Protein AF-X1RGK0-F1 (afdb_monomer_lite)

Structure (mmCIF, N/CA/C/O backbone):
data_AF-X1RGK0-F1
#
_entry.id   AF-X1RGK0-F1
#
loop_
_atom_site.group_PDB
_atom_site.id
_atom_site.type_symbol
_atom_site.label_atom_id
_atom_site.label_alt_id
_atom_site.label_comp_id
_atom_site.label_asym_id
_atom_site.label_entity_id
_atom_site.label_seq_id
_atom_site.pdbx_PDB_ins_code
_atom_site.Cartn_x
_atom_site.Cartn_y
_atom_site.Cartn_z
_atom_site.occupancy
_atom_site.B_iso_or_equiv
_atom_site.auth_seq_id
_atom_site.auth_comp_id
_atom_site.auth_asym_id
_atom_site.auth_atom_id
_atom_site.pdbx_PDB_model_num
ATOM 1 N N . SER A 1 1 ? -2.018 5.402 11.780 1.00 92.69 1 SER A N 1
ATOM 2 C CA . SER A 1 1 ? -0.982 4.586 11.121 1.00 92.69 1 SER A CA 1
ATOM 3 C C . SER A 1 1 ? -1.193 4.626 9.617 1.00 92.69 1 SER A C 1
ATOM 5 O O . SER A 1 1 ? -2.319 4.811 9.170 1.00 92.69 1 SER A O 1
ATOM 7 N N . ILE A 1 2 ? -0.116 4.497 8.847 1.00 98.19 2 ILE A N 1
ATOM 8 C CA . ILE A 1 2 ? -0.075 4.505 7.381 1.00 98.19 2 ILE A CA 1
ATOM 9 C C . ILE A 1 2 ? 0.490 3.161 6.922 1.00 98.19 2 ILE A C 1
ATOM 11 O O . ILE A 1 2 ? 1.449 2.656 7.509 1.00 98.19 2 ILE A O 1
ATOM 15 N N . TYR A 1 3 ? -0.076 2.604 5.854 1.00 98.31 3 TYR A N 1
ATOM 16 C CA . TYR A 1 3 ? 0.415 1.379 5.231 1.00 98.31 3 TYR A CA 1
ATOM 17 C C . TYR A 1 3 ? 0.806 1.669 3.784 1.00 98.31 3 TYR A C 1
ATOM 19 O O . TYR A 1 3 ? -0.018 2.131 2.999 1.00 98.31 3 TYR A O 1
ATOM 27 N N . GLY A 1 4 ? 2.071 1.428 3.443 1.00 97.56 4 GLY A N 1
ATOM 28 C CA . GLY A 1 4 ? 2.575 1.496 2.073 1.00 97.56 4 GLY A CA 1
ATOM 29 C C . GLY A 1 4 ? 2.633 0.100 1.465 1.00 97.56 4 GLY A C 1
ATOM 30 O O . GLY A 1 4 ? 3.197 -0.803 2.080 1.00 97.56 4 GLY A O 1
ATOM 31 N N . ILE A 1 5 ? 2.056 -0.075 0.277 1.00 96.12 5 ILE A N 1
ATOM 32 C CA . ILE A 1 5 ? 1.982 -1.365 -0.420 1.00 96.12 5 ILE A CA 1
ATOM 33 C C . ILE A 1 5 ? 2.868 -1.306 -1.663 1.00 96.12 5 ILE A C 1
ATOM 35 O O . ILE A 1 5 ? 2.703 -0.413 -2.491 1.00 96.12 5 ILE A O 1
ATOM 39 N N . GLU A 1 6 ? 3.810 -2.239 -1.786 1.00 92.69 6 GLU A N 1
ATOM 40 C CA . GLU A 1 6 ? 4.724 -2.323 -2.930 1.00 92.69 6 GLU A CA 1
ATOM 41 C C . GLU A 1 6 ? 5.065 -3.783 -3.231 1.00 92.69 6 GLU A C 1
ATOM 43 O O . GLU A 1 6 ? 5.669 -4.471 -2.417 1.00 92.69 6 GLU A O 1
ATOM 48 N N . ILE A 1 7 ? 4.721 -4.266 -4.417 1.00 90.81 7 ILE A N 1
ATOM 49 C CA . ILE A 1 7 ? 4.932 -5.667 -4.796 1.00 90.81 7 ILE A CA 1
ATOM 50 C C . ILE A 1 7 ? 6.411 -5.986 -5.079 1.00 90.81 7 ILE A C 1
ATOM 52 O O . ILE A 1 7 ? 6.863 -7.115 -4.866 1.00 90.81 7 ILE A O 1
ATOM 56 N N . GLN A 1 8 ? 7.197 -5.003 -5.537 1.00 87.19 8 GLN A N 1
ATOM 57 C CA . GLN A 1 8 ? 8.607 -5.194 -5.865 1.00 87.19 8 GLN A CA 1
ATOM 58 C C . GLN A 1 8 ? 9.448 -5.176 -4.596 1.00 87.19 8 GLN A C 1
ATOM 60 O O . GLN A 1 8 ? 9.665 -4.126 -3.990 1.00 87.19 8 GLN A O 1
ATOM 65 N N . LYS A 1 9 ? 9.995 -6.341 -4.246 1.00 91.69 9 LYS A N 1
ATOM 66 C CA . LYS A 1 9 ? 10.837 -6.537 -3.061 1.00 91.69 9 LYS A CA 1
ATOM 67 C C . LYS A 1 9 ? 11.883 -5.432 -2.868 1.00 91.69 9 LYS A C 1
ATOM 69 O O . LYS A 1 9 ? 11.947 -4.840 -1.796 1.00 91.69 9 LYS A O 1
ATOM 74 N N . ASP A 1 10 ? 12.663 -5.118 -3.901 1.00 92.06 10 ASP A N 1
ATOM 75 C CA . ASP A 1 10 ? 13.758 -4.145 -3.792 1.00 92.06 10 ASP A CA 1
ATOM 76 C C . ASP A 1 10 ? 13.266 -2.715 -3.506 1.00 92.06 10 ASP A C 1
ATOM 78 O O . ASP A 1 10 ? 13.924 -1.959 -2.786 1.00 92.06 10 ASP A O 1
ATOM 82 N N . LEU A 1 11 ? 12.096 -2.339 -4.037 1.00 92.31 11 LEU A N 1
ATOM 83 C CA . LEU A 1 11 ? 11.478 -1.037 -3.774 1.00 92.31 11 LEU A CA 1
ATOM 84 C C . LEU A 1 11 ? 10.822 -1.000 -2.391 1.00 92.31 11 LEU A C 1
ATOM 86 O O . LEU A 1 11 ? 10.985 -0.013 -1.674 1.00 92.31 11 LEU A O 1
ATOM 90 N N . ALA A 1 12 ? 10.165 -2.086 -1.976 1.00 96.12 12 ALA A N 1
ATOM 91 C CA . ALA A 1 12 ? 9.617 -2.219 -0.629 1.00 96.12 12 ALA A CA 1
ATOM 92 C C . ALA A 1 12 ? 10.730 -2.122 0.430 1.00 96.12 12 ALA A C 1
ATOM 94 O O . ALA A 1 12 ? 10.608 -1.371 1.398 1.00 96.12 12 ALA A O 1
ATOM 95 N N . ASP A 1 13 ? 11.857 -2.804 0.215 1.00 97.88 13 ASP A N 1
ATOM 96 C CA . ASP A 1 13 ? 13.029 -2.749 1.095 1.00 97.88 13 ASP A CA 1
ATOM 97 C C . ASP A 1 13 ? 13.667 -1.349 1.111 1.00 97.88 13 ASP A C 1
ATOM 99 O O . ASP A 1 13 ? 14.132 -0.874 2.150 1.00 97.88 13 ASP A O 1
ATOM 103 N N . MET A 1 14 ? 13.670 -0.638 -0.021 1.00 97.88 14 MET A N 1
ATOM 104 C CA . MET A 1 14 ? 14.098 0.763 -0.070 1.00 97.88 14 MET A CA 1
ATOM 105 C C . MET A 1 14 ? 13.172 1.680 0.738 1.00 97.88 14 MET A C 1
ATOM 107 O O . MET A 1 14 ? 13.662 2.514 1.502 1.00 97.88 14 MET A O 1
ATOM 111 N N . ALA A 1 15 ? 11.856 1.505 0.615 1.00 97.94 15 ALA A N 1
ATOM 112 C CA . ALA A 1 15 ? 10.871 2.278 1.361 1.00 97.94 15 ALA A CA 1
ATOM 113 C C . ALA A 1 15 ? 10.967 2.019 2.874 1.00 97.94 15 ALA A C 1
ATOM 115 O O . ALA A 1 15 ? 10.971 2.977 3.645 1.00 97.94 15 ALA A O 1
ATOM 116 N N . ARG A 1 16 ? 11.144 0.760 3.308 1.00 98.56 16 ARG A N 1
ATOM 117 C CA . ARG A 1 16 ? 11.363 0.408 4.728 1.00 98.56 16 ARG A CA 1
ATOM 118 C C . ARG A 1 16 ? 12.553 1.149 5.323 1.00 98.56 16 ARG A C 1
ATOM 120 O O . ARG A 1 16 ? 12.413 1.818 6.342 1.00 98.56 16 ARG A O 1
ATOM 127 N N . ARG A 1 17 ? 13.700 1.119 4.638 1.00 98.31 17 ARG A N 1
ATOM 128 C CA . ARG A 1 17 ? 14.897 1.854 5.078 1.00 98.31 17 ARG A CA 1
ATOM 129 C C . ARG A 1 17 ? 14.651 3.358 5.145 1.00 98.31 17 ARG A C 1
ATOM 131 O O . ARG A 1 17 ? 15.137 4.012 6.058 1.00 98.31 17 ARG A O 1
ATOM 138 N N . SER A 1 18 ? 13.898 3.921 4.198 1.00 98.56 18 SER A N 1
ATOM 139 C CA . SER A 1 18 ? 13.535 5.342 4.232 1.00 98.56 18 SER A CA 1
ATOM 140 C C . SER A 1 18 ? 12.696 5.686 5.468 1.00 98.56 18 SER A C 1
ATOM 142 O O . SER A 1 18 ? 12.988 6.672 6.144 1.00 98.56 18 SER A O 1
ATOM 144 N N . VAL A 1 19 ? 11.713 4.850 5.814 1.00 98.62 19 VAL A N 1
ATOM 145 C CA . VAL A 1 19 ? 10.899 5.002 7.031 1.00 98.62 19 VAL A CA 1
ATOM 146 C C . VAL A 1 19 ? 11.769 4.957 8.292 1.00 98.62 19 VAL A C 1
ATOM 148 O O . VAL A 1 19 ? 11.659 5.845 9.137 1.00 98.62 19 VAL A O 1
ATOM 151 N N . GLU A 1 20 ? 12.668 3.975 8.399 1.00 98.31 20 GLU A N 1
ATOM 152 C CA . GLU A 1 20 ? 13.584 3.824 9.540 1.00 98.31 20 GLU A CA 1
ATOM 153 C C . GLU A 1 20 ? 14.541 5.016 9.685 1.00 98.31 20 GLU A C 1
ATOM 155 O O . GLU A 1 20 ? 14.695 5.562 10.778 1.00 98.31 20 GLU A O 1
ATOM 160 N N . LEU A 1 21 ? 15.144 5.474 8.582 1.00 98.50 21 LEU A N 1
ATOM 161 C CA . LEU A 1 21 ? 16.054 6.627 8.577 1.00 98.50 21 LEU A CA 1
ATOM 162 C C . LEU A 1 21 ? 15.370 7.910 9.061 1.00 98.50 21 LEU A C 1
ATOM 164 O O . LEU A 1 21 ? 16.007 8.745 9.704 1.00 98.50 21 LEU A O 1
ATOM 168 N N . ASN A 1 22 ? 14.073 8.051 8.784 1.00 98.38 22 ASN A N 1
ATOM 169 C CA . ASN A 1 22 ? 13.267 9.186 9.226 1.00 98.38 22 ASN A CA 1
ATOM 170 C C . ASN A 1 22 ? 12.608 8.971 10.597 1.00 98.38 22 ASN A C 1
ATOM 172 O O . ASN A 1 22 ? 11.905 9.859 11.072 1.00 98.38 22 ASN A O 1
ATOM 176 N N . LYS A 1 23 ? 12.860 7.834 11.259 1.00 98.38 23 LYS A N 1
ATOM 177 C CA . LYS A 1 23 ? 12.296 7.472 12.569 1.00 98.38 23 LYS A CA 1
ATOM 178 C C . LYS A 1 23 ? 10.761 7.387 12.577 1.00 98.38 23 LYS A C 1
ATOM 180 O O . LYS A 1 23 ? 10.132 7.694 13.587 1.00 98.38 23 LYS A O 1
ATOM 185 N N . LEU A 1 24 ? 10.163 6.972 11.459 1.00 98.50 24 LEU A N 1
ATOM 186 C CA . LEU A 1 24 ? 8.707 6.900 11.265 1.00 98.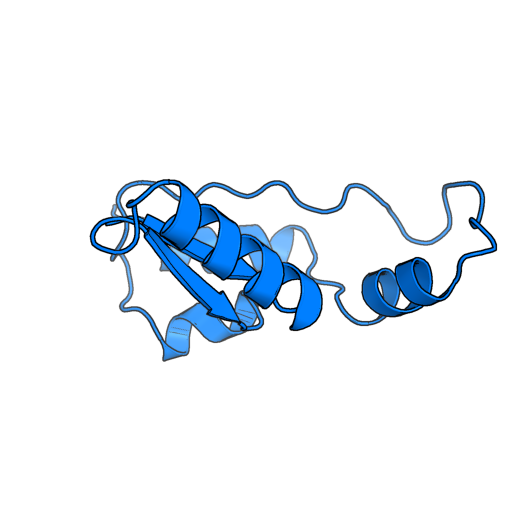50 24 LEU A CA 1
ATOM 187 C C . LEU A 1 24 ? 8.141 5.475 11.393 1.00 98.50 24 LEU A C 1
ATOM 189 O O . LEU A 1 24 ? 6.976 5.244 11.079 1.00 98.50 24 LEU A O 1
ATOM 193 N N . GLN A 1 25 ? 8.933 4.505 11.855 1.00 97.94 25 GLN A N 1
ATOM 194 C CA . GLN A 1 25 ? 8.545 3.087 11.916 1.00 97.94 25 GLN A CA 1
ATOM 195 C C . GLN A 1 25 ? 7.349 2.788 12.834 1.00 97.94 25 GLN A C 1
ATOM 197 O O . GLN A 1 25 ? 6.712 1.749 12.686 1.00 97.94 25 GLN A O 1
ATOM 202 N N . ASN A 1 26 ? 7.029 3.687 13.770 1.00 97.69 26 ASN A N 1
ATOM 203 C CA . ASN A 1 26 ? 5.855 3.547 14.637 1.00 97.69 26 ASN A CA 1
ATOM 204 C C . ASN A 1 26 ? 4.556 3.978 13.935 1.00 97.69 26 ASN A C 1
ATOM 206 O O . ASN A 1 26 ? 3.471 3.572 14.346 1.00 97.69 26 ASN A O 1
ATOM 210 N N . ASP A 1 27 ? 4.668 4.783 12.876 1.00 97.94 27 ASP A N 1
ATOM 211 C CA . ASP A 1 27 ? 3.534 5.382 12.177 1.00 97.94 27 ASP A CA 1
ATOM 212 C C . ASP A 1 27 ? 3.323 4.790 10.785 1.00 97.94 27 ASP A C 1
ATOM 214 O O . ASP A 1 27 ? 2.181 4.738 10.325 1.00 97.94 27 ASP A O 1
ATOM 218 N N . ILE A 1 28 ? 4.391 4.332 10.121 1.00 98.44 28 ILE A N 1
ATOM 219 C CA . ILE A 1 28 ? 4.375 3.855 8.735 1.00 98.44 28 ILE A CA 1
ATOM 220 C C . ILE A 1 28 ? 4.860 2.407 8.666 1.00 98.44 28 ILE A C 1
ATOM 222 O O . ILE A 1 28 ? 5.976 2.087 9.065 1.00 98.44 28 ILE A O 1
ATOM 226 N N . THR A 1 29 ? 4.038 1.531 8.092 1.00 98.50 29 THR A N 1
ATOM 227 C CA . THR A 1 29 ? 4.378 0.129 7.817 1.00 98.50 29 THR A CA 1
ATOM 228 C C . THR A 1 29 ? 4.424 -0.116 6.312 1.00 98.50 29 THR A C 1
ATOM 230 O O . THR A 1 29 ? 3.470 0.202 5.609 1.00 98.50 29 THR A O 1
ATOM 233 N N . ILE A 1 30 ? 5.509 -0.708 5.805 1.00 98.38 30 ILE A N 1
ATOM 234 C CA . ILE A 1 30 ? 5.624 -1.091 4.389 1.00 98.38 30 ILE A CA 1
ATOM 235 C C . ILE A 1 30 ? 5.405 -2.598 4.229 1.00 98.38 30 ILE A C 1
ATOM 237 O O . ILE A 1 30 ? 6.175 -3.414 4.754 1.00 98.38 30 ILE A O 1
ATOM 241 N N . ILE A 1 31 ? 4.388 -2.965 3.456 1.00 97.75 31 ILE A N 1
ATOM 242 C CA . ILE A 1 31 ? 4.012 -4.345 3.151 1.00 97.75 31 ILE A CA 1
ATOM 243 C C . ILE A 1 31 ? 4.430 -4.653 1.716 1.00 97.75 31 ILE A C 1
ATOM 245 O O . ILE A 1 31 ? 4.076 -3.928 0.787 1.00 97.75 31 ILE A O 1
ATOM 249 N N . GLN A 1 32 ? 5.192 -5.736 1.553 1.00 96.19 32 GLN A N 1
ATOM 250 C CA . GLN A 1 32 ? 5.523 -6.235 0.228 1.00 96.19 32 GLN A CA 1
ATOM 251 C C . GLN A 1 32 ? 4.424 -7.193 -0.219 1.00 96.19 32 GLN A C 1
ATOM 253 O O . GLN A 1 32 ? 4.425 -8.338 0.222 1.00 96.19 32 GLN A O 1
ATOM 258 N N . GLU A 1 33 ? 3.492 -6.725 -1.042 1.00 94.69 33 GLU A N 1
ATOM 259 C CA . GLU A 1 33 ? 2.356 -7.530 -1.493 1.00 94.69 33 GLU A CA 1
ATOM 260 C C . GLU A 1 33 ? 1.744 -6.962 -2.779 1.00 94.69 33 GLU A C 1
ATOM 262 O O . GLU A 1 33 ? 1.913 -5.782 -3.097 1.00 94.69 33 GLU A O 1
ATOM 267 N N . ASP A 1 34 ? 1.015 -7.801 -3.511 1.00 92.31 34 ASP A N 1
ATOM 268 C CA . ASP A 1 34 ? 0.107 -7.357 -4.559 1.00 92.31 34 ASP A CA 1
ATOM 269 C C . ASP A 1 34 ? -1.117 -6.670 -3.938 1.00 92.31 34 ASP A C 1
ATOM 271 O O . ASP A 1 34 ? -1.826 -7.247 -3.109 1.00 92.31 34 ASP A O 1
ATOM 275 N N . PHE A 1 35 ? -1.417 -5.439 -4.353 1.00 92.56 35 PHE A N 1
ATOM 276 C CA . PHE A 1 35 ? -2.536 -4.690 -3.780 1.00 92.56 35 PHE A CA 1
ATOM 277 C C . PHE A 1 35 ? -3.896 -5.402 -3.969 1.00 92.56 35 PHE A C 1
ATOM 279 O O . PHE A 1 35 ? -4.823 -5.199 -3.186 1.00 92.56 35 PHE A O 1
ATOM 286 N N . ARG A 1 36 ? -4.020 -6.301 -4.951 1.00 91.75 36 ARG A N 1
ATOM 287 C CA . ARG A 1 36 ? -5.229 -7.114 -5.181 1.00 91.75 36 ARG A CA 1
ATOM 288 C C . ARG A 1 36 ? -5.494 -8.127 -4.064 1.00 91.75 36 ARG A C 1
ATOM 290 O O . ARG A 1 36 ? -6.628 -8.574 -3.878 1.00 91.75 36 ARG A O 1
ATOM 297 N N . ASN A 1 37 ? -4.471 -8.446 -3.274 1.00 95.31 37 ASN A N 1
ATOM 298 C CA . ASN A 1 37 ? -4.552 -9.368 -2.145 1.00 95.31 37 ASN A CA 1
ATOM 299 C C . ASN A 1 37 ? -4.887 -8.676 -0.815 1.00 95.31 37 ASN A C 1
ATOM 301 O O . ASN A 1 37 ? -5.050 -9.359 0.197 1.00 95.31 37 ASN A O 1
ATOM 305 N N . LEU A 1 38 ? -5.048 -7.346 -0.783 1.00 95.75 38 LEU A N 1
ATOM 306 C CA . LEU A 1 38 ? -5.244 -6.598 0.468 1.00 95.75 38 LEU A CA 1
ATOM 307 C C . LEU A 1 38 ? -6.516 -6.973 1.228 1.00 95.75 38 LEU A C 1
ATOM 309 O O . LEU A 1 38 ? -6.535 -6.871 2.452 1.00 95.75 38 LEU A O 1
ATOM 313 N N . LYS A 1 39 ? -7.539 -7.496 0.547 1.00 95.38 39 LYS A N 1
ATOM 314 C CA . LYS A 1 39 ? -8.742 -8.052 1.190 1.00 95.38 39 LYS A CA 1
ATOM 315 C C . LYS A 1 39 ? -8.467 -9.237 2.126 1.00 95.38 39 LYS A C 1
ATOM 317 O O . LYS A 1 39 ? -9.283 -9.524 2.994 1.00 95.38 39 LYS A O 1
ATOM 322 N N . ASN A 1 40 ? -7.325 -9.909 1.963 1.00 96.44 40 ASN A N 1
ATOM 323 C CA . ASN A 1 40 ? -6.891 -11.015 2.822 1.00 96.44 40 ASN A CA 1
ATOM 324 C C . ASN A 1 40 ? -6.065 -10.535 4.028 1.00 96.44 40 ASN A C 1
ATOM 326 O O . ASN A 1 40 ? -5.795 -11.316 4.936 1.00 96.44 40 ASN A O 1
ATOM 330 N N . ILE A 1 41 ? -5.636 -9.270 4.023 1.00 96.81 41 ILE A N 1
ATOM 331 C CA . ILE A 1 41 ? -4.761 -8.672 5.043 1.00 96.81 41 ILE A CA 1
ATOM 332 C C . ILE A 1 41 ? -5.553 -7.702 5.918 1.00 96.81 41 ILE A C 1
ATOM 334 O O . ILE A 1 41 ? -5.397 -7.681 7.139 1.00 96.81 41 ILE A O 1
ATOM 338 N N . PHE A 1 42 ? -6.413 -6.905 5.292 1.00 97.56 42 PHE A N 1
ATOM 339 C CA . PHE A 1 42 ? -7.196 -5.867 5.937 1.00 97.56 42 PHE A CA 1
ATOM 340 C C . PHE A 1 42 ? -8.684 -6.196 5.926 1.00 97.56 42 PHE A C 1
ATOM 342 O O . PHE A 1 42 ? -9.209 -6.876 5.039 1.00 97.56 42 PHE A O 1
ATOM 349 N N . LYS A 1 43 ? -9.377 -5.685 6.940 1.00 97.00 43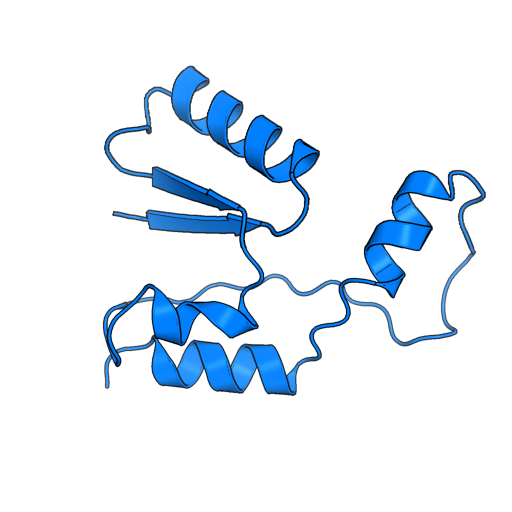 LYS A N 1
ATOM 350 C CA . LYS A 1 43 ? -10.830 -5.783 7.041 1.00 97.00 43 LYS A CA 1
ATOM 351 C C . LYS A 1 43 ? -11.481 -4.811 6.057 1.00 97.00 43 LYS A C 1
ATOM 353 O O . LYS A 1 43 ? -10.904 -3.779 5.722 1.00 97.00 43 LYS A O 1
ATOM 358 N N . ASN A 1 44 ? -12.700 -5.144 5.645 1.00 97.44 44 ASN A N 1
ATOM 359 C CA . ASN A 1 44 ? -13.560 -4.237 4.892 1.00 97.44 44 ASN A CA 1
ATOM 360 C C . ASN A 1 44 ? -13.721 -2.907 5.650 1.00 97.44 44 ASN A C 1
ATOM 362 O O . ASN A 1 44 ? -13.875 -2.933 6.875 1.00 97.44 44 ASN A O 1
ATOM 366 N N . GLN A 1 45 ? -13.715 -1.781 4.932 1.00 97.31 45 GLN A N 1
ATOM 367 C CA . GLN A 1 45 ? -13.949 -0.438 5.480 1.00 97.31 45 GLN A CA 1
ATOM 368 C C . GLN A 1 45 ? -13.020 -0.088 6.658 1.00 97.31 45 GLN A C 1
ATOM 370 O O . GLN A 1 45 ? -13.440 0.430 7.693 1.00 97.31 45 GLN A O 1
ATOM 375 N N . GLN A 1 46 ? -11.735 -0.426 6.548 1.00 97.44 46 GLN A N 1
ATOM 376 C CA . GLN A 1 46 ? -10.765 -0.214 7.624 1.00 97.44 46 GLN A CA 1
ATOM 377 C C . GLN A 1 46 ? -10.111 1.177 7.587 1.00 97.44 46 GLN A C 1
ATOM 379 O O . GLN A 1 46 ? -9.676 1.669 8.632 1.00 97.44 46 GLN A O 1
ATOM 384 N N . PHE A 1 47 ? -10.038 1.822 6.421 1.00 98.19 47 PHE A N 1
ATOM 385 C CA . PHE A 1 47 ? -9.217 3.012 6.198 1.00 98.19 47 PHE A CA 1
ATOM 386 C C . PHE A 1 47 ? -10.043 4.266 5.932 1.00 98.19 47 PHE A C 1
ATOM 388 O O . PHE A 1 47 ? -11.042 4.237 5.224 1.00 98.19 47 PHE A O 1
ATOM 395 N N . ASP A 1 48 ? -9.588 5.391 6.480 1.00 98.12 48 ASP A N 1
ATOM 396 C CA . ASP A 1 48 ? -10.202 6.704 6.252 1.00 98.12 48 ASP A CA 1
ATOM 397 C C . ASP A 1 48 ? -9.772 7.321 4.910 1.00 98.12 48 ASP A C 1
ATOM 399 O O . ASP A 1 48 ? -10.490 8.129 4.331 1.00 98.12 48 ASP A O 1
ATOM 403 N N . ILE A 1 49 ? -8.579 6.963 4.422 1.00 97.50 49 ILE A N 1
ATOM 404 C CA . ILE A 1 49 ? -7.983 7.507 3.197 1.00 97.50 49 ILE A CA 1
ATOM 405 C C . ILE A 1 49 ? -7.262 6.381 2.455 1.00 97.50 49 ILE A C 1
ATOM 407 O O . ILE A 1 49 ? -6.479 5.639 3.049 1.00 97.50 49 ILE A O 1
ATOM 411 N N . VAL A 1 50 ? -7.471 6.315 1.140 1.00 96.56 50 VAL A N 1
ATOM 412 C CA . VAL A 1 50 ? -6.702 5.486 0.207 1.00 96.56 50 VAL A CA 1
ATOM 413 C C . VAL A 1 50 ? -6.093 6.403 -0.848 1.00 96.56 50 VAL A C 1
ATOM 415 O O . VAL A 1 50 ? -6.786 7.226 -1.443 1.00 96.56 50 VAL A O 1
ATOM 418 N N . VAL A 1 51 ? -4.782 6.280 -1.066 1.00 95.25 51 VAL A N 1
ATOM 419 C CA . VAL A 1 51 ? -4.040 7.044 -2.077 1.00 95.25 51 VAL A CA 1
ATOM 420 C C . VAL A 1 51 ? -3.327 6.060 -2.990 1.00 95.25 51 VAL A C 1
ATOM 422 O O . VAL A 1 51 ? -2.621 5.174 -2.516 1.00 95.25 51 VAL A O 1
ATOM 425 N N . SER A 1 52 ? -3.481 6.239 -4.300 1.00 90.88 52 SER A N 1
ATOM 426 C CA . SER A 1 52 ? -2.764 5.465 -5.309 1.00 90.88 52 SER A CA 1
ATOM 427 C C . SER A 1 52 ? -2.202 6.395 -6.379 1.00 90.88 52 SER A C 1
ATOM 429 O O . SER A 1 52 ? -2.856 7.351 -6.792 1.00 90.88 52 SER A O 1
ATOM 431 N N . ASN A 1 53 ? -0.980 6.110 -6.825 1.00 85.31 53 ASN A N 1
ATOM 432 C CA . ASN A 1 53 ? -0.365 6.741 -7.988 1.00 85.31 53 ASN A CA 1
ATOM 433 C C . ASN A 1 53 ? -0.054 5.643 -9.018 1.00 85.31 53 ASN A C 1
ATOM 435 O O . ASN A 1 53 ? 1.082 5.157 -9.059 1.00 85.31 53 ASN A O 1
ATOM 439 N N . PRO A 1 54 ? -1.061 5.183 -9.784 1.00 72.06 54 PRO A N 1
ATOM 440 C CA . PRO A 1 54 ? -0.889 4.064 -10.696 1.00 72.06 54 PRO A CA 1
ATOM 441 C C . PRO A 1 54 ? 0.179 4.354 -11.756 1.00 72.06 54 PRO A C 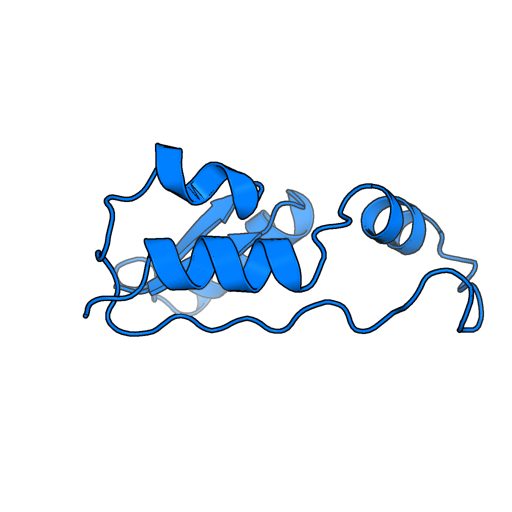1
ATOM 443 O O . PRO A 1 54 ? 0.352 5.501 -12.180 1.00 72.06 54 PRO A O 1
ATOM 446 N N . PRO A 1 55 ? 0.890 3.326 -12.246 1.00 62.69 55 PRO A N 1
ATOM 447 C CA . PRO A 1 55 ? 1.778 3.496 -13.382 1.00 62.69 55 PRO A CA 1
ATOM 448 C C . PRO A 1 55 ? 0.957 3.858 -14.629 1.00 62.69 55 PRO A C 1
ATOM 450 O O . PRO A 1 55 ? 0.292 3.018 -15.225 1.00 62.69 55 PRO A O 1
ATOM 453 N N . TYR A 1 56 ? 1.040 5.116 -15.058 1.00 54.34 56 TYR A N 1
ATOM 454 C CA . TYR A 1 56 ? 0.401 5.611 -16.279 1.00 54.34 56 TYR A CA 1
ATOM 455 C C . TYR A 1 56 ? 1.081 5.066 -17.538 1.00 54.34 56 TYR A C 1
ATOM 457 O O . TYR A 1 56 ? 1.871 5.791 -18.129 1.00 54.34 56 TYR A O 1
ATOM 465 N N . LEU A 1 57 ? 0.828 3.828 -17.974 1.00 49.09 57 LEU A N 1
ATOM 466 C CA . LEU A 1 57 ? 1.184 3.413 -19.339 1.00 49.09 57 LEU A CA 1
ATOM 467 C C . LEU A 1 57 ? 0.250 2.324 -19.879 1.00 49.09 57 LEU A C 1
ATOM 469 O O . LEU A 1 57 ? 0.320 1.163 -19.475 1.00 49.09 57 LEU A O 1
ATOM 473 N N . SER A 1 58 ? -0.547 2.693 -20.882 1.00 44.28 58 SER A N 1
ATOM 474 C CA . SER A 1 58 ? -1.210 1.737 -21.767 1.00 44.28 58 SER A CA 1
ATOM 475 C C . SER A 1 58 ? -0.161 0.865 -22.477 1.00 44.28 58 SER A C 1
ATOM 477 O O . SER A 1 58 ? 0.894 1.375 -22.878 1.00 44.28 58 SER A O 1
ATOM 479 N N . PRO A 1 59 ? -0.423 -0.438 -22.685 1.00 47.75 59 PRO A N 1
ATOM 480 C CA . PRO A 1 59 ? 0.457 -1.287 -23.481 1.00 47.75 59 PRO A CA 1
ATOM 481 C C . PRO A 1 59 ? 0.661 -0.671 -24.876 1.00 47.75 59 PRO A C 1
ATOM 483 O O . PRO A 1 59 ? -0.311 -0.383 -25.568 1.00 47.75 59 PRO A O 1
ATOM 486 N N . GLY A 1 60 ? 1.915 -0.462 -25.292 1.00 51.50 60 GLY A N 1
ATOM 487 C CA . GLY A 1 60 ? 2.247 -0.039 -26.660 1.00 51.50 60 GLY A CA 1
ATOM 488 C C . GLY A 1 60 ? 2.459 1.462 -26.898 1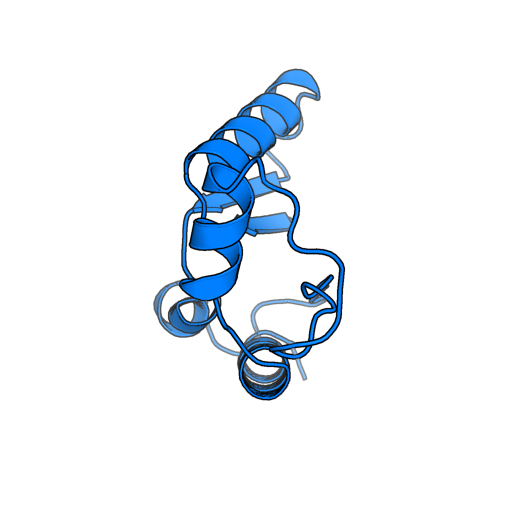.00 51.50 60 GLY A C 1
ATOM 489 O O . GLY A 1 60 ? 2.743 1.836 -28.033 1.00 51.50 60 GLY A O 1
ATOM 490 N N . GLN A 1 61 ? 2.392 2.324 -25.876 1.00 44.19 61 GLN A N 1
ATOM 491 C CA . GLN A 1 61 ? 2.761 3.741 -26.014 1.00 44.19 61 GLN A CA 1
ATOM 492 C C . GLN A 1 61 ? 3.964 4.098 -25.127 1.00 44.19 61 GLN A C 1
ATOM 494 O O . GLN A 1 61 ? 3.894 4.013 -23.907 1.00 44.19 61 GLN A O 1
ATOM 499 N N . GLY A 1 62 ? 5.079 4.501 -25.750 1.00 48.31 62 GLY A N 1
ATOM 500 C CA . GLY A 1 62 ? 6.285 5.003 -25.075 1.00 48.31 62 GLY A CA 1
ATOM 501 C C . GLY A 1 62 ? 7.587 4.359 -25.566 1.0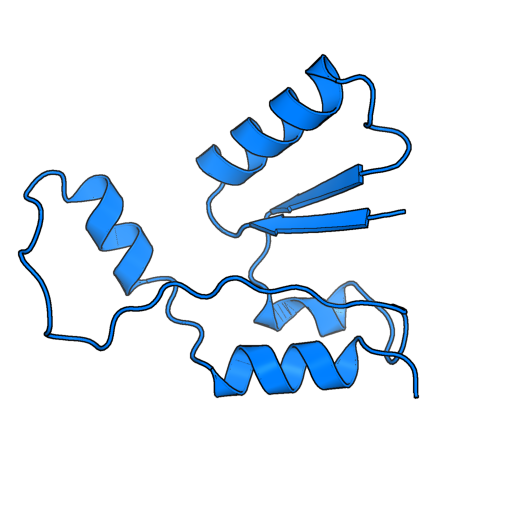0 48.31 62 GLY A C 1
ATOM 502 O O . GLY A 1 62 ? 7.618 3.185 -25.929 1.00 48.31 62 GLY A O 1
ATOM 503 N N . LYS A 1 63 ? 8.688 5.130 -25.584 1.00 43.69 63 LYS A N 1
ATOM 504 C CA . LYS A 1 63 ? 10.031 4.612 -25.907 1.00 43.69 63 LYS A CA 1
ATOM 505 C C . LYS A 1 63 ? 10.398 3.499 -24.920 1.00 43.69 63 LYS A C 1
ATOM 507 O O . LYS A 1 63 ? 10.515 3.753 -23.722 1.00 43.69 63 LYS A O 1
ATOM 512 N N . ILE A 1 64 ? 10.619 2.292 -25.436 1.00 49.66 64 ILE A N 1
ATOM 513 C CA . ILE A 1 64 ? 11.136 1.159 -24.666 1.00 49.66 64 ILE A CA 1
ATOM 514 C C . ILE A 1 64 ? 12.553 1.529 -24.218 1.00 49.66 64 ILE A C 1
ATOM 516 O O . ILE A 1 64 ? 13.468 1.625 -25.032 1.00 49.66 64 ILE A O 1
ATOM 520 N N . ASN A 1 65 ? 12.724 1.809 -22.926 1.00 45.56 65 ASN A N 1
ATOM 521 C CA . ASN A 1 65 ? 14.039 2.062 -22.353 1.00 45.56 65 ASN A CA 1
ATOM 522 C C . ASN A 1 65 ? 14.800 0.719 -22.275 1.00 45.56 65 ASN A C 1
ATOM 524 O O . ASN A 1 65 ? 14.302 -0.204 -21.628 1.00 45.56 65 ASN A O 1
ATOM 528 N N . PRO A 1 66 ? 15.984 0.589 -22.902 1.00 44.25 66 PRO A N 1
ATOM 529 C CA . PRO A 1 66 ? 16.741 -0.665 -22.979 1.00 44.25 66 PRO A CA 1
ATOM 530 C C . PRO A 1 66 ? 17.300 -1.171 -21.635 1.00 44.25 66 PRO A C 1
ATOM 532 O O . PRO A 1 66 ? 17.839 -2.271 -21.582 1.00 44.25 66 PRO A O 1
ATOM 535 N N . SER A 1 67 ? 17.138 -0.428 -20.531 1.00 51.09 67 SER A N 1
ATOM 536 C CA . SER A 1 67 ? 17.406 -0.899 -19.154 1.00 51.09 67 SER A CA 1
ATOM 537 C C . SER A 1 67 ? 16.292 -1.826 -18.625 1.00 51.09 67 SER A C 1
ATOM 539 O O . SER A 1 67 ? 15.693 -1.618 -17.566 1.00 51.09 67 SER A O 1
ATOM 541 N N . SER A 1 68 ? 15.998 -2.861 -19.408 1.00 46.81 68 SER A N 1
ATOM 542 C CA . SER A 1 68 ? 14.818 -3.729 -19.371 1.00 46.81 68 SER A CA 1
ATOM 543 C C . SER A 1 68 ? 14.591 -4.532 -18.085 1.00 46.81 68 SER A C 1
ATOM 545 O O . SER A 1 68 ? 13.501 -5.074 -17.923 1.00 46.81 68 SER A O 1
ATOM 547 N N . SER A 1 69 ? 15.498 -4.515 -17.104 1.00 46.47 69 SER A N 1
ATOM 548 C CA . SER A 1 69 ? 15.182 -4.989 -15.744 1.00 46.47 69 SER A CA 1
ATOM 549 C C . SER A 1 69 ? 14.059 -4.166 -15.090 1.00 46.47 69 SER A C 1
ATOM 551 O O . SER A 1 69 ? 13.240 -4.716 -14.365 1.00 46.47 69 SER A O 1
ATOM 553 N N . ARG A 1 70 ? 13.938 -2.865 -15.410 1.00 49.94 70 ARG A N 1
ATOM 554 C CA . ARG A 1 70 ? 12.806 -2.014 -14.978 1.00 49.94 70 ARG A CA 1
ATOM 555 C C . ARG A 1 70 ? 11.551 -2.163 -15.846 1.00 49.94 70 ARG A C 1
ATOM 557 O O . ARG A 1 70 ? 10.483 -1.708 -15.447 1.00 49.94 70 ARG A O 1
ATOM 564 N N . ALA A 1 71 ? 11.673 -2.738 -17.042 1.00 45.44 71 ALA A N 1
ATOM 565 C CA . ALA A 1 71 ? 10.563 -2.887 -17.984 1.00 45.44 71 ALA A CA 1
ATOM 566 C C . ALA A 1 71 ? 9.814 -4.214 -17.789 1.00 45.44 71 ALA A C 1
ATOM 568 O O . ALA A 1 71 ? 8.590 -4.228 -17.880 1.00 45.44 71 ALA A O 1
ATOM 569 N N . ILE A 1 72 ? 10.529 -5.295 -17.455 1.00 44.56 72 ILE A N 1
ATOM 570 C CA . ILE A 1 72 ? 9.938 -6.613 -17.171 1.00 44.56 72 ILE A CA 1
ATOM 571 C C . ILE A 1 72 ? 9.035 -6.542 -15.929 1.00 44.56 72 ILE A C 1
ATOM 573 O O . ILE A 1 72 ? 7.876 -6.945 -15.999 1.00 44.56 72 ILE A O 1
ATOM 577 N N . ALA A 1 73 ? 9.492 -5.883 -14.856 1.00 45.44 73 ALA A N 1
ATOM 578 C CA . ALA A 1 73 ? 8.681 -5.649 -13.656 1.00 45.44 73 ALA A CA 1
ATOM 579 C C . ALA A 1 73 ? 7.368 -4.892 -13.957 1.00 45.44 73 ALA A C 1
ATOM 581 O O . ALA A 1 73 ? 6.314 -5.216 -13.422 1.00 45.44 73 ALA A O 1
ATOM 582 N N . ARG A 1 74 ? 7.390 -3.924 -14.886 1.00 48.69 74 ARG A N 1
ATOM 583 C CA . ARG A 1 74 ? 6.191 -3.163 -15.294 1.00 48.69 74 ARG A CA 1
ATOM 584 C C . ARG A 1 74 ? 5.207 -3.967 -16.147 1.00 48.69 74 ARG A C 1
ATOM 586 O O . ARG A 1 74 ? 4.071 -3.532 -16.308 1.00 48.69 74 ARG A O 1
ATOM 593 N N . HIS A 1 75 ? 5.623 -5.083 -16.745 1.00 45.47 75 HIS A N 1
ATOM 594 C CA . HIS A 1 75 ? 4.738 -5.922 -17.555 1.00 45.47 75 HIS A CA 1
ATOM 595 C C . HIS A 1 75 ? 4.115 -7.082 -16.779 1.00 45.47 75 HIS A C 1
ATOM 597 O O . HIS A 1 75 ? 2.978 -7.429 -17.089 1.00 45.47 75 HIS A O 1
ATOM 603 N N . GLU A 1 76 ? 4.789 -7.620 -15.761 1.00 44.75 76 GLU A N 1
ATOM 604 C CA . GLU A 1 76 ? 4.220 -8.661 -14.890 1.00 44.75 76 GLU A CA 1
ATOM 605 C C . GLU A 1 76 ? 3.303 -8.090 -13.793 1.00 44.75 76 GLU A C 1
ATOM 607 O O . GLU A 1 76 ? 2.362 -8.755 -13.369 1.00 44.75 76 GLU A O 1
ATOM 612 N N . ILE A 1 77 ? 3.495 -6.827 -13.393 1.00 54.81 77 ILE A N 1
ATOM 613 C CA . ILE A 1 77 ? 2.678 -6.136 -12.382 1.00 54.81 77 ILE A CA 1
ATOM 614 C C . ILE A 1 77 ? 1.635 -5.245 -13.074 1.00 54.81 77 ILE A C 1
ATOM 616 O O . ILE A 1 77 ? 1.614 -4.023 -12.927 1.00 54.81 77 ILE A O 1
ATOM 620 N N . LYS A 1 78 ? 0.780 -5.836 -13.907 1.00 59.06 78 LYS A N 1
ATOM 621 C CA . LYS A 1 78 ? -0.407 -5.134 -14.411 1.00 59.06 78 LYS A CA 1
ATOM 622 C C . LYS A 1 78 ? -1.557 -5.370 -13.442 1.00 59.06 78 LYS A C 1
ATOM 624 O O . LYS A 1 78 ? -2.230 -6.393 -13.525 1.00 59.06 78 LYS A O 1
ATOM 629 N N . GLY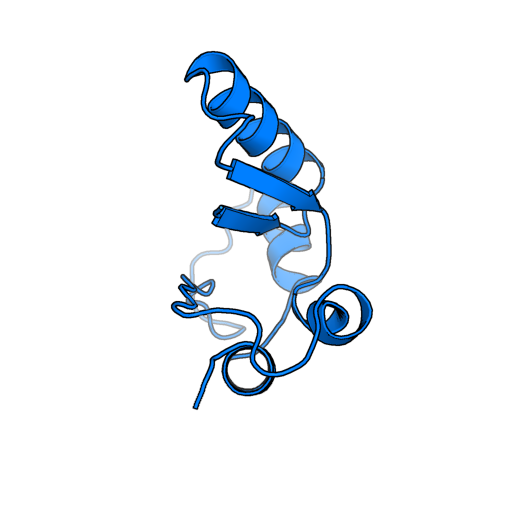 A 1 79 ? -1.725 -4.449 -12.500 1.00 64.94 79 GLY A N 1
ATOM 630 C CA . GLY A 1 79 ? -3.056 -4.106 -12.008 1.00 64.94 79 GLY A CA 1
ATOM 631 C C . GLY A 1 79 ? -3.616 -3.019 -12.919 1.00 64.94 79 GLY A C 1
ATOM 632 O O . GLY A 1 79 ? -2.866 -2.118 -13.313 1.00 64.94 79 GLY A O 1
ATOM 633 N N . ASP A 1 80 ? -4.874 -3.139 -13.319 1.00 76.62 80 ASP A N 1
ATOM 634 C CA . ASP A 1 80 ? -5.555 -2.093 -14.079 1.00 76.62 80 ASP A CA 1
ATOM 635 C C . ASP A 1 80 ? -6.223 -1.072 -13.142 1.00 76.62 80 ASP A C 1
ATOM 637 O O . ASP A 1 80 ? -6.053 -1.093 -11.917 1.00 76.62 80 ASP A O 1
ATOM 641 N N . LEU A 1 81 ? -6.896 -0.083 -13.728 1.00 84.62 81 LEU A N 1
ATOM 642 C CA . LEU A 1 81 ? -7.560 0.960 -12.953 1.00 84.62 81 LEU A CA 1
ATOM 643 C C . LEU A 1 81 ? -8.750 0.379 -12.177 1.00 84.62 81 LEU A C 1
ATOM 645 O O . LEU A 1 81 ? -9.021 0.798 -11.053 1.00 84.62 81 LEU A O 1
ATOM 649 N N . GLU A 1 82 ? -9.429 -0.596 -12.768 1.00 88.69 82 GLU A N 1
ATOM 650 C CA . GLU A 1 82 ? -10.568 -1.310 -12.215 1.00 88.69 82 GLU A CA 1
ATOM 651 C C . GLU A 1 82 ? -10.183 -2.070 -10.940 1.00 88.69 82 GLU A C 1
ATOM 653 O O . GLU A 1 82 ? -10.868 -1.932 -9.924 1.00 88.69 82 GLU A O 1
ATOM 658 N N . ASP A 1 83 ? -9.049 -2.777 -10.946 1.00 90.62 83 ASP A N 1
ATOM 659 C CA . ASP A 1 83 ? -8.477 -3.432 -9.769 1.00 90.62 83 ASP A CA 1
ATOM 660 C C . ASP A 1 83 ? -8.243 -2.421 -8.633 1.00 90.62 83 ASP A C 1
ATOM 662 O O . ASP A 1 83 ? -8.574 -2.679 -7.471 1.00 90.62 83 ASP A O 1
ATOM 666 N N . ILE A 1 84 ? -7.673 -1.251 -8.951 1.00 90.75 84 ILE A N 1
ATOM 667 C CA . ILE A 1 84 ? -7.376 -0.206 -7.958 1.00 90.75 84 ILE A CA 1
ATOM 668 C C . ILE A 1 84 ? -8.662 0.353 -7.363 1.00 90.75 84 ILE A C 1
ATOM 670 O O . ILE A 1 84 ? -8.746 0.511 -6.144 1.00 90.75 84 ILE A O 1
ATOM 674 N N . ILE A 1 85 ? -9.658 0.650 -8.200 1.00 93.19 85 ILE A N 1
ATOM 675 C CA . ILE A 1 85 ? -10.955 1.160 -7.749 1.00 93.19 85 ILE A CA 1
ATOM 676 C C . ILE A 1 85 ? -11.634 0.125 -6.848 1.00 93.19 85 ILE A C 1
ATOM 678 O O . ILE A 1 85 ? -12.052 0.474 -5.747 1.00 93.19 85 ILE A O 1
ATOM 682 N N . ALA A 1 86 ? -11.677 -1.145 -7.260 1.00 94.94 86 ALA A N 1
ATOM 683 C CA . ALA A 1 86 ? -12.323 -2.216 -6.504 1.00 94.94 86 ALA A CA 1
ATOM 684 C C . ALA A 1 86 ? -11.672 -2.448 -5.131 1.00 94.94 86 ALA A C 1
ATOM 686 O O . ALA A 1 86 ? -12.362 -2.601 -4.124 1.00 94.94 86 ALA A O 1
ATOM 687 N N . VAL A 1 87 ? -10.338 -2.451 -5.066 1.00 95.69 87 VAL A N 1
ATOM 688 C CA . VAL A 1 87 ? -9.622 -2.578 -3.789 1.00 95.69 87 VAL A CA 1
ATOM 689 C C . VAL A 1 87 ? -9.812 -1.331 -2.925 1.00 95.69 87 VAL A C 1
ATOM 691 O O . VAL A 1 87 ? -9.980 -1.455 -1.715 1.00 95.69 87 VAL A O 1
ATOM 694 N N . SER A 1 88 ? -9.814 -0.137 -3.523 1.00 95.56 88 SER A N 1
ATOM 695 C CA . SER A 1 88 ? -10.023 1.114 -2.783 1.00 95.56 88 SER A CA 1
ATOM 696 C C . SER A 1 88 ? -11.412 1.167 -2.148 1.00 95.56 88 SER A C 1
ATOM 698 O O . SER A 1 88 ? -11.514 1.512 -0.975 1.00 95.56 88 SER A O 1
ATOM 700 N N . ASP A 1 89 ? -12.451 0.766 -2.885 1.00 96.75 89 ASP A N 1
ATOM 701 C CA . ASP A 1 89 ? -13.834 0.676 -2.397 1.00 96.75 89 ASP A CA 1
ATOM 702 C C . ASP A 1 89 ? -13.960 -0.279 -1.200 1.00 96.75 89 ASP A C 1
ATOM 704 O O . ASP A 1 89 ? -14.505 0.090 -0.165 1.00 96.75 89 ASP A O 1
ATOM 708 N N . TYR A 1 90 ? -13.351 -1.467 -1.280 1.00 97.75 90 TYR A N 1
ATOM 709 C CA . TYR A 1 90 ? -13.326 -2.417 -0.161 1.00 97.75 90 TYR A CA 1
ATOM 710 C C . TYR A 1 90 ? -12.610 -1.862 1.087 1.00 97.75 90 TYR A C 1
ATOM 712 O O . TYR A 1 90 ? -12.944 -2.204 2.221 1.00 97.75 90 TYR A O 1
ATOM 720 N N . LEU A 1 91 ? -11.571 -1.046 0.912 1.00 97.75 91 LEU A N 1
ATOM 721 C CA . LEU A 1 91 ? -10.747 -0.567 2.024 1.00 97.75 91 LEU A CA 1
ATOM 722 C C . LEU A 1 91 ? -11.302 0.693 2.697 1.00 97.75 91 LEU A C 1
ATOM 724 O O . LEU A 1 91 ? -11.078 0.867 3.900 1.00 97.75 91 LEU A O 1
ATOM 728 N N . LEU A 1 92 ? -11.981 1.564 1.950 1.00 97.88 92 LEU A N 1
ATOM 729 C CA . LEU A 1 92 ? -12.465 2.859 2.428 1.00 97.88 92 LEU A CA 1
ATOM 730 C C . LEU A 1 92 ? -13.690 2.720 3.331 1.00 97.88 92 LEU A C 1
ATOM 732 O O . LEU A 1 92 ? -14.614 1.973 3.035 1.00 97.88 92 LEU A O 1
ATOM 736 N N . LYS A 1 93 ? -13.709 3.467 4.436 1.00 96.81 93 LYS A N 1
ATOM 737 C CA . LYS A 1 93 ? -14.901 3.627 5.279 1.00 96.81 93 LYS A CA 1
ATOM 738 C C . LYS A 1 93 ? -16.009 4.369 4.531 1.00 96.81 93 LYS A C 1
ATOM 740 O O . LYS A 1 93 ? -15.722 5.307 3.786 1.00 96.81 93 LYS A O 1
ATOM 745 N N . ILE A 1 94 ? -17.252 3.961 4.789 1.00 82.44 94 ILE A N 1
ATOM 746 C CA . ILE A 1 94 ? -18.486 4.611 4.321 1.00 82.44 94 ILE A CA 1
ATOM 747 C C . ILE A 1 94 ? -19.044 5.515 5.423 1.00 82.44 94 ILE A C 1
ATOM 749 O O . ILE A 1 94 ? -19.014 5.090 6.602 1.00 82.44 94 ILE A O 1
#

Organism: NCBI:txid412755

Sequence (94 aa):
SIYGIEIQKDLADMARRSVELNKLQNDITIIQEDFRNLKNIFKNQQFDIVVSNPPYLSPGQGKINPSSSRAIARHEIKGDLEDIIAVSDYLLKI

Secondary structure (DSSP, 8-state):
-EEEE-SSHHHHHHHHHHHHHTT-TTTEEEE-S-GGGGGGTS-TT-BS----------TT-S---S-THHHHHHHH----HHHHHHHHHHHB--

pLDDT: mean 82.69, std 20.77, range [43.69, 98.62]

Radius of gyration: 14.95 Å; chains: 1; bounding box: 36×20×41 Å

InterPro domains:
  IPR002052 DNA methylase, N-6 adenine-specific, conserved site [PS00092] (50-56)
  IPR011639 Type II methyltransferase M.TaqI-like domain [PF07669] (2-61)
  IPR029063 S-adenosyl-L-methionine-dependent methyltransferase superfamily [G3DSA:3.40.50.150] (1-94)
  IPR029063 S-adenosyl-L-methionine-dependent methyltransferase superfamily [SSF53335] (2-87)
  IPR050210 tRNA (adenine-N(6)-)-methyltransferase [PTHR47739] (2-93)

Foldseek 3Di:
DEEAEAQDPVVLVVVVVVCVVVVNCVPYHYDNDQLLCVVVVDAFQADADDDDDDPPDDPPDDDDDPVCVVVVVVVVNDDDPVSVVVSRNRHHHD